Protein AF-A0A418D275-F1 (afdb_monomer_lite)

Sequence (80 aa):
KTMPAYWKWANTVAFHTYSFESFVHNQFTAMNTTRSHEILARFGFEQVNVQQHMVVLGVYAIVLEVAFAAVLYKWHTGRR

Radius of gyration: 18.09 Å; chains: 1; bounding box: 39×32×51 Å

Secondary structure (DSSP, 8-state):
-PPPGGGHHHHHH-HHHHHHHHHHHHHHHHH--HHHHHHHHHHT-SS--HHHHHHHHHHHHHHHHHHHHHHHHHHHTT--

Organism: Aphanomyces astaci (NCBI:txid112090)

Foldseek 3Di:
DDDDPVCVVVCVLPLCVLVVLLVLLVVLVVVPDPVSVVVCVVVVSPDRPNVVSVVVNVVVVVVVVVVVVVVCCVVVVPDD

pLDDT: mean 85.9, std 10.28, range [49.34, 96.06]

Structure (mmCIF, N/CA/C/O backbone):
data_AF-A0A418D275-F1
#
_entry.id   AF-A0A418D275-F1
#
loop_
_atom_site.group_PDB
_atom_site.id
_atom_site.type_symbol
_atom_site.label_atom_id
_atom_site.label_alt_id
_atom_site.label_comp_id
_atom_site.label_asym_id
_atom_site.label_entity_id
_atom_site.label_seq_id
_atom_site.pdbx_PDB_ins_code
_atom_site.Cartn_x
_atom_site.Cartn_y
_atom_site.Cartn_z
_atom_site.occupancy
_atom_site.B_iso_or_equiv
_atom_site.auth_seq_id
_atom_site.auth_comp_id
_atom_site.auth_asym_id
_atom_site.auth_atom_id
_atom_site.pdbx_PDB_model_num
ATOM 1 N N . LYS A 1 1 ? -21.348 -7.235 -2.162 1.00 49.34 1 LYS A N 1
ATOM 2 C CA . LYS A 1 1 ? -20.779 -7.730 -3.440 1.00 49.34 1 LYS A CA 1
ATOM 3 C C . LYS A 1 1 ? -19.300 -8.001 -3.219 1.00 49.34 1 LYS A C 1
ATOM 5 O O . LYS A 1 1 ? -18.609 -7.102 -2.763 1.00 49.34 1 LYS A O 1
ATOM 10 N N . THR A 1 2 ? -18.848 -9.224 -3.461 1.00 75.62 2 THR A N 1
ATOM 11 C CA . THR A 1 2 ? -17.453 -9.643 -3.266 1.00 75.62 2 THR A CA 1
ATOM 12 C C . THR A 1 2 ? -16.599 -9.172 -4.446 1.00 75.62 2 THR A C 1
ATOM 14 O O . THR A 1 2 ? -17.053 -9.229 -5.588 1.00 75.62 2 THR A O 1
ATOM 17 N N . MET A 1 3 ? -15.384 -8.683 -4.184 1.00 77.31 3 MET A N 1
ATOM 18 C CA . MET A 1 3 ? -14.479 -8.178 -5.223 1.00 77.31 3 MET A CA 1
ATOM 19 C C . MET A 1 3 ? -14.035 -9.314 -6.168 1.00 77.31 3 MET A C 1
ATOM 21 O O . MET A 1 3 ? -13.618 -10.369 -5.671 1.00 77.31 3 MET A O 1
ATOM 25 N N . PRO A 1 4 ? -14.099 -9.135 -7.504 1.00 86.75 4 PRO A N 1
ATOM 26 C CA . PRO A 1 4 ? -13.676 -10.162 -8.453 1.00 86.75 4 PRO A CA 1
ATOM 27 C C . PRO A 1 4 ? -12.209 -10.562 -8.252 1.00 86.75 4 PRO A C 1
ATOM 29 O O . PRO A 1 4 ? -11.357 -9.709 -8.005 1.00 86.75 4 PRO A O 1
ATOM 32 N N . ALA A 1 5 ? -11.896 -11.857 -8.373 1.00 82.31 5 ALA A N 1
ATOM 33 C CA . ALA A 1 5 ? -10.568 -12.395 -8.056 1.00 82.31 5 ALA A CA 1
ATOM 34 C C . ALA A 1 5 ? -9.429 -11.732 -8.853 1.00 82.31 5 ALA A C 1
ATOM 36 O O . ALA A 1 5 ? -8.367 -11.466 -8.298 1.00 82.31 5 ALA A O 1
ATOM 37 N N . TYR A 1 6 ? -9.684 -11.384 -10.114 1.00 83.12 6 TYR A N 1
ATOM 38 C CA . TYR A 1 6 ? -8.720 -10.724 -10.995 1.00 83.12 6 TYR A CA 1
ATOM 39 C C . TYR A 1 6 ? -8.466 -9.244 -10.658 1.00 83.12 6 TYR A C 1
ATOM 41 O O . TYR A 1 6 ? -7.537 -8.669 -11.204 1.00 83.12 6 TYR A O 1
ATOM 49 N N . TRP A 1 7 ? -9.242 -8.624 -9.760 1.00 82.62 7 TRP A N 1
ATOM 50 C CA . TRP A 1 7 ? -8.991 -7.268 -9.241 1.00 82.62 7 TRP A CA 1
ATOM 51 C C . TRP A 1 7 ? -8.303 -7.267 -7.874 1.00 82.62 7 TRP A C 1
ATOM 53 O O . TRP A 1 7 ? -7.860 -6.218 -7.407 1.00 82.62 7 TRP A O 1
ATOM 63 N N . 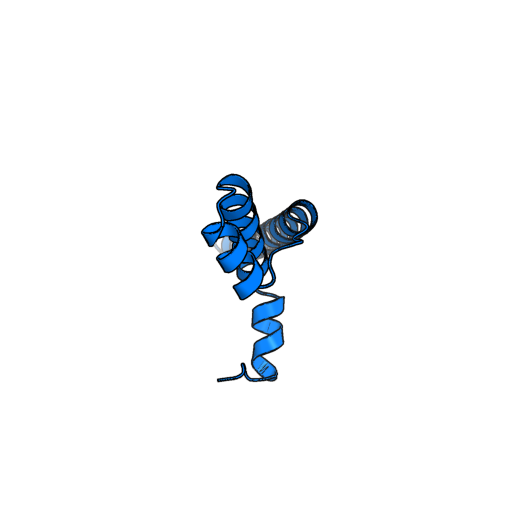LYS A 1 8 ? -8.186 -8.431 -7.223 1.00 78.81 8 LYS A N 1
ATOM 64 C CA . LYS A 1 8 ? -7.586 -8.528 -5.886 1.00 78.81 8 LYS A CA 1
ATOM 65 C C . LYS A 1 8 ? -6.131 -8.072 -5.883 1.00 78.81 8 LYS A C 1
ATOM 67 O O . LYS A 1 8 ? -5.745 -7.349 -4.976 1.00 78.81 8 LYS A O 1
ATOM 72 N N . TRP A 1 9 ? -5.364 -8.411 -6.922 1.00 77.50 9 TRP A N 1
ATOM 73 C CA . TRP A 1 9 ? -3.965 -7.989 -7.028 1.00 77.50 9 TRP A CA 1
ATOM 74 C C . TRP A 1 9 ? -3.833 -6.464 -7.068 1.00 77.50 9 TRP A C 1
ATOM 76 O O . TRP A 1 9 ? -2.968 -5.922 -6.397 1.00 77.50 9 TRP A O 1
ATOM 86 N N . ALA A 1 10 ? -4.717 -5.760 -7.782 1.00 75.56 10 ALA A N 1
ATOM 87 C CA . ALA A 1 10 ? -4.679 -4.303 -7.858 1.00 75.56 10 ALA A CA 1
ATOM 88 C C . ALA A 1 10 ? -4.980 -3.673 -6.493 1.00 75.56 10 ALA A C 1
ATOM 90 O O . ALA A 1 10 ? -4.357 -2.686 -6.124 1.00 75.56 10 ALA A O 1
ATOM 91 N N . ASN A 1 11 ? -5.877 -4.277 -5.709 1.00 71.00 11 ASN A N 1
ATOM 92 C CA . ASN A 1 11 ? -6.132 -3.857 -4.333 1.00 71.00 11 ASN A CA 1
ATOM 93 C C . ASN A 1 11 ? -4.918 -4.114 -3.413 1.00 71.00 11 ASN A C 1
ATOM 95 O O . ASN A 1 11 ? -4.600 -3.278 -2.577 1.00 71.00 11 ASN A O 1
ATOM 99 N N . THR A 1 12 ? -4.195 -5.220 -3.605 1.00 67.56 12 THR A N 1
ATOM 100 C CA . THR A 1 12 ? -2.982 -5.556 -2.834 1.00 67.56 12 THR A CA 1
ATOM 101 C C . THR A 1 12 ? -1.757 -4.714 -3.224 1.00 67.56 12 THR A C 1
ATOM 103 O O . THR A 1 12 ? -0.899 -4.435 -2.388 1.00 67.56 12 THR A O 1
ATOM 106 N N . VAL A 1 13 ? -1.656 -4.319 -4.495 1.00 67.31 13 VAL A N 1
ATOM 107 C CA . VAL A 1 13 ? -0.548 -3.523 -5.052 1.00 67.31 13 VAL A CA 1
ATOM 108 C C . VAL A 1 13 ? -0.805 -2.022 -4.888 1.00 67.31 13 VAL A C 1
ATOM 110 O O . VAL A 1 13 ? 0.132 -1.239 -4.808 1.00 67.31 13 VAL A O 1
ATOM 113 N N . ALA A 1 14 ? -2.056 -1.575 -4.790 1.00 74.88 14 ALA A N 1
ATOM 114 C CA . ALA A 1 14 ? -2.336 -0.160 -4.604 1.00 74.88 14 ALA A CA 1
ATOM 115 C C . ALA A 1 14 ? -1.768 0.334 -3.265 1.00 74.88 14 ALA A C 1
ATOM 117 O O . ALA A 1 14 ? -2.243 -0.049 -2.195 1.00 74.88 14 ALA A O 1
ATOM 118 N N . PHE A 1 15 ? -0.808 1.261 -3.333 1.00 79.31 15 PHE A N 1
ATOM 119 C CA . PHE A 1 15 ? -0.290 1.992 -2.171 1.00 79.31 15 PHE A CA 1
ATOM 120 C C . PHE A 1 15 ? -1.426 2.573 -1.309 1.00 79.31 15 PHE A C 1
ATOM 122 O O . PHE A 1 15 ? -1.317 2.618 -0.089 1.00 79.31 15 PHE A O 1
ATOM 129 N N . HIS A 1 16 ? -2.559 2.905 -1.938 1.00 82.06 16 HIS A N 1
ATOM 130 C CA . HIS A 1 16 ? -3.791 3.343 -1.289 1.00 82.06 16 HIS A CA 1
ATOM 131 C C . HIS A 1 16 ? -4.289 2.425 -0.171 1.00 82.06 16 HIS A C 1
ATOM 133 O O . HIS A 1 16 ? -4.798 2.946 0.815 1.00 82.06 16 HIS A O 1
ATOM 139 N N . THR A 1 17 ? -4.146 1.102 -0.287 1.00 85.69 17 THR A N 1
ATOM 140 C CA . THR A 1 17 ? -4.596 0.167 0.756 1.00 85.69 17 THR A CA 1
ATOM 141 C C . THR A 1 17 ? -3.763 0.349 2.022 1.00 85.69 17 THR A C 1
ATOM 143 O O . THR A 1 17 ? -4.317 0.596 3.089 1.00 85.69 17 THR A O 1
ATOM 146 N N . TYR A 1 18 ? -2.435 0.369 1.880 1.00 87.31 18 TYR A N 1
ATOM 147 C CA . TYR A 1 18 ? -1.504 0.588 2.989 1.00 87.31 18 TYR A CA 1
ATOM 148 C C . TYR A 1 18 ? -1.641 1.990 3.599 1.00 87.31 18 TYR A C 1
ATOM 150 O O . TYR A 1 18 ? -1.590 2.142 4.820 1.00 87.31 18 TYR A O 1
ATOM 158 N N . SER A 1 19 ? -1.845 3.021 2.766 1.00 86.94 19 SER A N 1
ATOM 159 C CA . SER A 1 19 ? -2.107 4.389 3.230 1.00 86.94 19 SER A CA 1
ATOM 160 C C . SER A 1 19 ? -3.406 4.472 4.025 1.00 86.94 19 SER A C 1
ATOM 162 O O . SER A 1 19 ? -3.420 5.015 5.125 1.00 86.94 19 SER A O 1
ATOM 164 N N . PHE A 1 20 ? -4.495 3.928 3.478 1.00 89.69 20 PHE A N 1
ATOM 165 C CA . PHE A 1 20 ? -5.816 3.988 4.090 1.00 89.69 20 PHE A CA 1
ATOM 166 C C . PHE A 1 20 ? -5.839 3.253 5.428 1.00 89.69 20 PHE A C 1
ATOM 168 O O . PHE A 1 20 ? -6.258 3.831 6.425 1.00 89.69 20 PHE A O 1
ATOM 175 N N . GLU A 1 21 ? -5.320 2.027 5.467 1.00 90.38 21 GLU A N 1
ATOM 176 C CA . GLU A 1 21 ? -5.217 1.227 6.686 1.00 90.38 21 GLU A CA 1
ATOM 177 C C . GLU A 1 21 ? -4.396 1.947 7.768 1.00 90.38 21 GLU A C 1
ATOM 179 O O . GLU A 1 21 ? -4.869 2.122 8.891 1.00 90.38 21 GLU A O 1
ATOM 184 N N . SER A 1 22 ? -3.221 2.477 7.410 1.00 90.81 22 SER A N 1
ATOM 185 C CA . SER A 1 22 ? -2.362 3.219 8.344 1.00 90.81 22 SER A CA 1
ATOM 186 C C . SER A 1 22 ? -3.019 4.495 8.874 1.00 90.81 22 SER A C 1
ATOM 188 O O . SER A 1 22 ? -2.916 4.796 10.062 1.00 90.81 22 SER A O 1
ATOM 190 N N . PHE A 1 23 ? -3.694 5.261 8.013 1.00 92.44 23 PHE A N 1
ATOM 191 C CA . PHE A 1 23 ? -4.331 6.520 8.402 1.00 92.44 23 PHE A CA 1
ATOM 192 C C . PHE A 1 23 ? -5.569 6.295 9.262 1.00 92.44 23 PHE A C 1
ATOM 194 O O . PHE A 1 23 ? -5.736 6.975 10.272 1.00 92.44 23 PHE A O 1
ATOM 201 N N . VAL A 1 24 ? -6.412 5.328 8.894 1.00 92.75 24 VAL A N 1
ATOM 202 C CA . VAL A 1 24 ? -7.591 4.954 9.679 1.00 92.75 24 VAL A CA 1
ATOM 203 C C . VAL A 1 24 ? -7.144 4.425 11.040 1.00 92.75 24 VAL A C 1
ATOM 205 O O . VAL A 1 24 ? -7.614 4.927 12.059 1.00 92.75 24 VAL A O 1
ATOM 208 N N . HIS A 1 25 ? -6.179 3.503 11.080 1.00 92.81 25 HIS A N 1
ATOM 209 C CA . HIS A 1 25 ? -5.637 3.002 12.339 1.00 92.81 25 HIS A CA 1
ATOM 210 C C . HIS A 1 25 ? -5.100 4.132 13.224 1.00 92.81 25 HIS A C 1
ATOM 212 O O . HIS A 1 25 ? -5.542 4.289 14.359 1.00 92.81 25 HIS A O 1
ATOM 218 N N . ASN A 1 26 ? -4.201 4.969 12.703 1.00 93.19 26 ASN A N 1
ATOM 219 C CA . ASN A 1 26 ? -3.576 6.026 13.494 1.00 93.19 26 ASN A CA 1
ATOM 220 C C . ASN A 1 26 ? -4.603 7.049 14.020 1.00 93.19 26 ASN A C 1
ATOM 222 O O . ASN A 1 26 ? -4.560 7.431 15.188 1.00 93.19 26 ASN A O 1
ATOM 226 N N . GLN A 1 27 ? -5.567 7.450 13.185 1.00 93.12 27 GLN A N 1
ATOM 227 C CA . GLN A 1 27 ? -6.597 8.421 13.557 1.00 93.12 27 GLN A CA 1
ATOM 228 C C . GLN A 1 27 ? -7.534 7.882 14.647 1.00 93.12 27 GLN A C 1
ATOM 230 O O . GLN A 1 27 ? -7.784 8.556 15.647 1.00 93.12 27 GLN A O 1
ATOM 235 N N . PHE A 1 28 ? -8.083 6.680 14.458 1.00 93.81 28 PHE A N 1
ATOM 236 C CA . PHE A 1 28 ? -9.110 6.140 15.353 1.00 93.81 28 PHE A CA 1
ATOM 237 C C . PHE A 1 28 ? -8.527 5.546 16.641 1.00 93.81 28 PHE A C 1
ATOM 239 O O . PHE A 1 28 ? -9.190 5.610 17.680 1.00 93.81 28 PHE A O 1
ATOM 246 N N . THR A 1 29 ? -7.281 5.066 16.614 1.00 90.94 29 THR A N 1
ATOM 247 C CA . THR A 1 29 ? -6.544 4.702 17.832 1.00 90.94 29 THR A CA 1
ATOM 248 C C . THR A 1 29 ? -6.283 5.940 18.693 1.00 90.94 29 THR A C 1
ATOM 250 O O . THR A 1 29 ? -6.523 5.904 19.897 1.00 90.94 29 THR A O 1
ATOM 253 N N . ALA A 1 30 ? -5.892 7.070 18.088 1.00 92.19 30 ALA A N 1
ATOM 254 C CA . ALA A 1 30 ? -5.664 8.321 18.815 1.00 92.19 30 ALA A CA 1
ATOM 255 C C . ALA A 1 30 ? -6.945 8.924 19.426 1.00 92.19 30 ALA A C 1
ATOM 257 O O . ALA A 1 30 ? -6.885 9.541 20.486 1.00 92.19 30 ALA A O 1
ATOM 258 N N . MET A 1 31 ? -8.109 8.737 18.789 1.00 92.25 31 MET A N 1
ATOM 259 C CA . MET A 1 31 ? -9.398 9.207 19.322 1.00 92.25 31 MET A CA 1
ATOM 260 C C . MET A 1 31 ? -9.834 8.477 20.600 1.00 92.25 31 MET A C 1
ATOM 262 O O . MET A 1 31 ? -10.527 9.075 21.417 1.00 92.25 31 MET A O 1
ATOM 266 N N . ASN A 1 32 ? -9.463 7.201 20.757 1.00 90.94 32 ASN A N 1
ATOM 267 C CA . ASN A 1 32 ? -9.743 6.364 21.930 1.00 90.94 32 ASN A CA 1
ATOM 268 C C . ASN A 1 32 ? -11.189 6.458 22.482 1.00 90.94 32 ASN A C 1
ATOM 270 O O . ASN A 1 32 ? -11.415 6.684 23.670 1.00 90.94 32 ASN A O 1
ATOM 274 N N . THR A 1 33 ? -12.187 6.284 21.614 1.00 94.62 33 THR A N 1
ATOM 275 C CA . THR A 1 33 ? -13.614 6.248 21.980 1.00 94.62 33 THR A CA 1
ATOM 276 C C . THR A 1 33 ? -14.217 4.886 21.641 1.00 94.62 33 THR A C 1
ATOM 278 O O . THR A 1 33 ? -13.730 4.196 20.751 1.00 94.62 33 THR A O 1
ATOM 281 N N . THR A 1 34 ? -15.333 4.502 22.265 1.00 93.44 34 THR A N 1
ATOM 282 C CA . THR A 1 34 ? -16.040 3.249 21.921 1.00 93.44 34 THR A CA 1
ATOM 283 C C . THR A 1 34 ? -16.355 3.159 20.426 1.00 93.44 34 THR A C 1
ATOM 285 O O . THR A 1 34 ? -16.109 2.140 19.790 1.00 93.44 34 THR A O 1
ATOM 288 N N . ARG A 1 35 ? -16.802 4.271 19.832 1.00 92.69 35 ARG A N 1
ATOM 289 C CA . ARG A 1 35 ? -17.119 4.346 18.403 1.00 92.69 35 ARG A CA 1
ATOM 290 C C . ARG A 1 35 ? -15.883 4.212 17.511 1.00 92.69 35 ARG A C 1
ATOM 292 O O . ARG A 1 35 ? -15.992 3.682 16.410 1.00 92.69 35 ARG A O 1
ATOM 299 N N . SER A 1 36 ? -14.718 4.698 17.944 1.00 90.88 36 SER A N 1
ATOM 300 C CA . SER A 1 36 ? -13.489 4.552 17.159 1.00 90.88 36 SER A CA 1
ATOM 301 C C . SER A 1 36 ? -13.010 3.099 17.139 1.00 90.88 36 SER A C 1
ATOM 303 O O . SER A 1 36 ? -12.633 2.611 16.077 1.00 90.88 36 SER A O 1
ATOM 305 N N . HIS A 1 37 ? -13.148 2.378 18.255 1.00 91.31 37 HIS A N 1
ATOM 306 C CA . HIS A 1 37 ? -12.889 0.934 18.321 1.00 91.31 37 HIS A CA 1
ATOM 307 C C . HIS A 1 37 ? -13.845 0.127 17.434 1.00 91.31 37 HIS A C 1
ATOM 309 O O . HIS A 1 37 ? -13.398 -0.734 16.684 1.00 91.31 37 HIS A O 1
ATOM 315 N N . GLU A 1 38 ? -15.140 0.459 17.416 1.00 94.31 38 GLU A N 1
ATOM 316 C CA . GLU A 1 38 ? -16.113 -0.172 16.504 1.00 94.31 38 GLU A CA 1
ATOM 317 C C . GLU A 1 38 ? -15.761 0.036 15.023 1.00 94.31 38 GLU A C 1
ATOM 319 O O . GLU A 1 38 ? -15.954 -0.858 14.195 1.00 94.31 38 GLU A O 1
ATOM 324 N N . ILE A 1 39 ? -15.238 1.215 14.671 1.00 92.69 39 ILE A N 1
ATOM 325 C CA . ILE A 1 39 ? -14.790 1.510 13.306 1.00 92.69 39 ILE A CA 1
ATOM 326 C C . ILE A 1 39 ? -13.566 0.658 12.956 1.00 92.69 39 ILE A C 1
ATOM 328 O O . ILE A 1 39 ? -13.558 0.041 11.890 1.00 92.69 39 ILE A O 1
ATOM 332 N N . LEU A 1 40 ? -12.568 0.574 13.840 1.00 92.69 40 LEU A N 1
ATOM 333 C CA . LEU A 1 40 ? -11.386 -0.267 13.623 1.00 92.69 40 LEU A CA 1
ATOM 334 C C . LEU A 1 40 ? -11.766 -1.744 13.468 1.00 92.69 40 LEU A C 1
ATOM 336 O O . LEU A 1 40 ? -11.333 -2.375 12.505 1.00 92.69 40 LEU A O 1
ATOM 340 N N . ALA A 1 41 ? -12.648 -2.257 14.328 1.00 92.56 41 ALA A N 1
ATOM 341 C CA . ALA A 1 41 ? -13.153 -3.628 14.265 1.00 92.56 41 ALA A CA 1
ATOM 342 C C . ALA A 1 41 ? -13.899 -3.918 12.954 1.00 92.56 41 ALA A C 1
ATOM 344 O O . ALA A 1 41 ? -13.702 -4.956 12.323 1.00 92.56 41 ALA A O 1
ATOM 345 N N . ARG A 1 42 ? -14.724 -2.971 12.482 1.00 91.94 42 ARG A N 1
ATOM 346 C CA . ARG A 1 42 ? -15.480 -3.112 11.228 1.00 91.94 42 ARG A CA 1
ATOM 347 C C . ARG A 1 42 ? -14.577 -3.277 10.005 1.00 91.94 42 ARG A C 1
ATOM 349 O O . ARG A 1 42 ? -14.963 -3.970 9.063 1.00 91.94 42 ARG A O 1
ATOM 356 N N . PHE A 1 43 ? -13.426 -2.611 9.996 1.00 88.00 43 PHE A N 1
ATOM 357 C CA . PHE A 1 43 ? -12.453 -2.701 8.908 1.00 88.00 43 PHE A CA 1
ATOM 358 C C . PHE A 1 43 ? -11.360 -3.753 9.154 1.00 88.00 43 PHE A C 1
ATOM 360 O O . PHE A 1 43 ? -10.630 -4.075 8.222 1.00 88.00 43 PHE A O 1
ATOM 367 N N . GLY A 1 44 ? -11.274 -4.318 10.363 1.00 89.25 44 GLY A N 1
ATOM 368 C CA . GLY A 1 44 ? -10.216 -5.252 10.756 1.00 89.25 44 GLY A CA 1
ATOM 369 C C . GLY A 1 44 ? -8.860 -4.579 10.997 1.00 89.25 44 GLY A C 1
ATOM 370 O O . GLY A 1 44 ? -7.829 -5.227 10.876 1.00 89.25 44 GLY A O 1
ATOM 371 N N . PHE A 1 45 ? -8.845 -3.284 11.321 1.00 92.75 45 PHE A N 1
ATOM 372 C CA . PHE A 1 45 ? -7.632 -2.467 11.464 1.00 92.75 45 PHE A CA 1
ATOM 373 C C . PHE A 1 45 ? -7.204 -2.288 12.925 1.00 92.75 45 PHE A C 1
ATOM 375 O O . PHE A 1 45 ? -6.641 -1.264 13.301 1.00 92.75 45 PHE A O 1
ATOM 382 N N . GLU A 1 46 ? -7.499 -3.253 13.788 1.00 87.44 46 GLU A N 1
ATOM 383 C CA . GLU A 1 46 ? -7.189 -3.172 15.222 1.00 87.44 46 GLU A CA 1
ATOM 384 C C . GLU A 1 46 ? -5.687 -3.335 15.491 1.00 87.44 46 GLU A C 1
ATOM 386 O O . GLU A 1 46 ? -5.148 -2.730 16.414 1.00 87.44 46 GLU A O 1
ATOM 391 N N . GLN A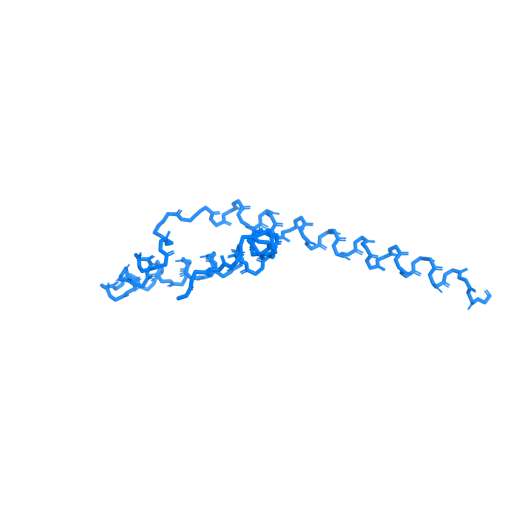 1 47 ? -4.999 -4.119 14.657 1.00 85.94 47 GLN A N 1
ATOM 392 C CA . GLN A 1 47 ? -3.567 -4.392 14.771 1.00 85.94 47 GLN A CA 1
ATOM 393 C C . GLN A 1 47 ? -2.870 -4.129 13.437 1.00 85.94 47 GLN A C 1
ATOM 395 O O . GLN A 1 47 ? -2.632 -5.041 12.649 1.00 85.94 47 GLN A O 1
ATOM 400 N N . VAL A 1 48 ? -2.544 -2.860 13.189 1.00 86.88 48 VAL A N 1
ATOM 401 C CA . VAL A 1 48 ? -1.867 -2.420 11.964 1.00 86.88 48 VAL A CA 1
ATOM 402 C C . VAL A 1 48 ? -0.416 -2.075 12.273 1.00 86.88 48 VAL A C 1
ATOM 404 O O . VAL A 1 48 ? -0.131 -1.220 13.113 1.00 86.88 48 VAL A O 1
ATOM 407 N N . ASN A 1 49 ? 0.526 -2.684 11.550 1.00 90.06 49 ASN A N 1
ATOM 408 C CA . ASN A 1 49 ? 1.929 -2.284 11.619 1.00 90.06 49 ASN A CA 1
ATOM 409 C C . ASN A 1 49 ? 2.176 -1.068 10.715 1.00 90.06 49 ASN A C 1
ATOM 411 O O . ASN A 1 49 ? 2.628 -1.183 9.573 1.00 90.06 49 ASN A O 1
ATOM 415 N N . VAL A 1 50 ? 1.893 0.118 11.256 1.00 88.25 50 VAL A N 1
ATOM 416 C CA . VAL A 1 50 ? 2.048 1.393 10.541 1.00 88.25 50 VAL A CA 1
ATOM 417 C C . VAL A 1 50 ? 3.480 1.586 10.033 1.00 88.25 50 VAL A C 1
ATOM 419 O O . VAL A 1 50 ? 3.667 2.052 8.913 1.00 88.25 50 VAL A O 1
ATOM 422 N N . GLN A 1 51 ? 4.502 1.185 10.798 1.00 89.19 51 GLN A N 1
ATOM 423 C CA . GLN A 1 51 ? 5.902 1.338 10.381 1.00 89.19 51 GLN A CA 1
ATOM 424 C C . GLN A 1 51 ? 6.209 0.531 9.116 1.00 89.19 51 GLN A C 1
ATOM 426 O O . GLN A 1 51 ? 6.777 1.068 8.165 1.00 89.19 51 GLN A O 1
ATOM 431 N N . GLN A 1 52 ? 5.785 -0.733 9.069 1.00 88.25 52 GLN A N 1
ATOM 432 C CA . GLN A 1 52 ? 5.963 -1.581 7.892 1.00 88.25 52 GLN A CA 1
ATOM 433 C C . GLN A 1 52 ? 5.243 -1.000 6.668 1.00 88.25 52 GLN A C 1
ATOM 435 O O . GLN A 1 52 ? 5.805 -0.979 5.573 1.00 88.25 52 GLN A O 1
ATOM 440 N N . HIS A 1 53 ? 4.029 -0.476 6.842 1.00 91.19 53 HIS A N 1
ATOM 441 C CA . HIS A 1 53 ? 3.306 0.181 5.755 1.00 91.19 53 HIS A CA 1
ATOM 442 C C . HIS A 1 53 ? 3.998 1.452 5.269 1.00 91.19 53 HIS A C 1
ATOM 444 O O . HIS A 1 53 ? 4.091 1.654 4.061 1.00 91.19 53 HIS A O 1
ATOM 450 N N . MET A 1 54 ? 4.543 2.279 6.165 1.00 90.69 54 MET A N 1
ATOM 451 C CA . MET A 1 54 ? 5.301 3.469 5.764 1.00 90.69 54 MET A CA 1
ATOM 452 C C . MET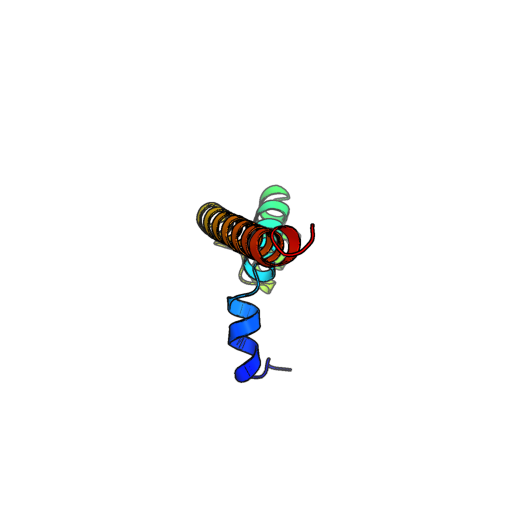 A 1 54 ? 6.542 3.107 4.941 1.00 90.69 54 MET A C 1
ATOM 454 O O . MET A 1 54 ? 6.826 3.779 3.952 1.00 90.69 54 MET A O 1
ATOM 458 N N . VAL A 1 55 ? 7.240 2.015 5.280 1.00 92.62 55 VAL A N 1
ATOM 459 C CA . VAL A 1 55 ? 8.352 1.501 4.461 1.00 92.62 55 VAL A CA 1
ATOM 460 C C . VAL A 1 55 ? 7.863 1.110 3.066 1.00 92.62 55 VAL A C 1
ATOM 462 O O . VAL A 1 55 ? 8.459 1.526 2.075 1.00 92.62 55 VAL A O 1
ATOM 465 N N . VAL A 1 56 ? 6.754 0.369 2.968 1.00 89.56 56 VAL A N 1
ATOM 466 C CA . VAL A 1 56 ? 6.160 -0.015 1.674 1.00 89.56 56 VAL A CA 1
ATOM 467 C C . VAL A 1 56 ? 5.791 1.220 0.845 1.00 89.56 56 VAL A C 1
ATOM 469 O O . VAL A 1 56 ? 6.096 1.268 -0.346 1.00 89.56 56 VAL A O 1
ATOM 472 N N . L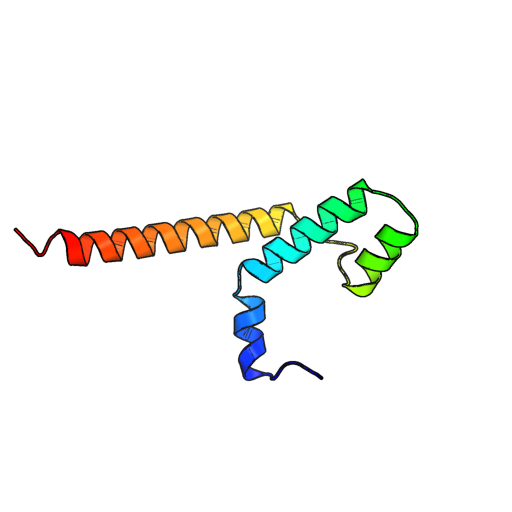EU A 1 57 ? 5.194 2.244 1.461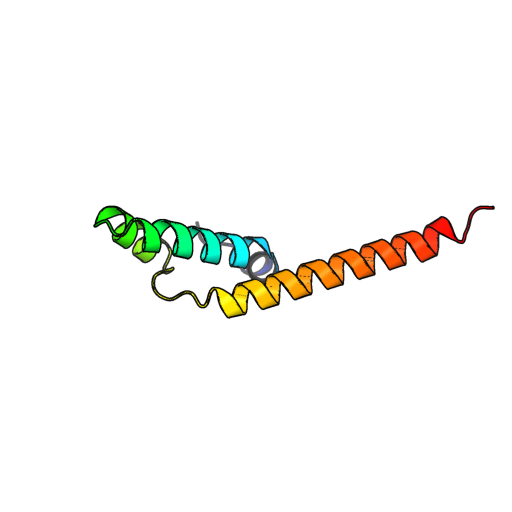 1.00 89.88 57 LEU A N 1
ATOM 473 C CA . LEU A 1 57 ? 4.875 3.507 0.788 1.00 89.88 57 LEU A CA 1
ATOM 474 C C . LEU A 1 57 ? 6.132 4.245 0.309 1.00 89.88 57 LEU A C 1
ATOM 476 O O . LEU A 1 57 ? 6.142 4.757 -0.809 1.00 89.88 57 LEU A O 1
ATOM 480 N N . GLY A 1 58 ? 7.199 4.257 1.111 1.00 92.50 58 GLY A N 1
ATOM 481 C CA . GLY A 1 58 ? 8.492 4.823 0.722 1.00 92.50 58 GLY A CA 1
ATOM 482 C C . GLY A 1 58 ? 9.096 4.117 -0.494 1.00 92.50 58 GLY A C 1
ATOM 483 O O . GLY A 1 58 ? 9.548 4.777 -1.427 1.00 92.50 58 GLY A O 1
ATOM 484 N N . VAL A 1 59 ? 9.030 2.782 -0.543 1.00 92.19 59 VAL A N 1
ATOM 485 C CA . VAL A 1 59 ? 9.463 2.010 -1.720 1.00 92.19 59 VAL A CA 1
ATOM 486 C C . VAL A 1 59 ? 8.625 2.366 -2.951 1.00 92.19 59 VAL A C 1
ATOM 488 O O . VAL A 1 59 ? 9.192 2.583 -4.020 1.00 92.19 59 VAL A O 1
ATOM 491 N N . TYR A 1 60 ? 7.298 2.484 -2.816 1.00 90.44 60 TYR A N 1
ATOM 492 C CA . TYR A 1 60 ? 6.436 2.930 -3.919 1.00 90.44 60 TYR A CA 1
ATOM 493 C C . TYR A 1 60 ? 6.825 4.315 -4.441 1.00 90.44 60 TYR A C 1
ATOM 495 O O . TYR A 1 60 ? 6.885 4.501 -5.656 1.00 90.44 60 TYR A O 1
ATOM 503 N N . ALA A 1 61 ? 7.116 5.266 -3.549 1.00 92.81 61 ALA A N 1
ATOM 504 C CA . ALA A 1 61 ? 7.553 6.605 -3.934 1.00 92.81 61 ALA A CA 1
ATOM 505 C C . ALA A 1 61 ? 8.851 6.551 -4.755 1.00 92.81 61 ALA A C 1
ATOM 507 O O . ALA A 1 61 ? 8.888 7.079 -5.864 1.00 92.81 61 ALA A O 1
ATOM 508 N N . ILE A 1 62 ? 9.862 5.816 -4.280 1.00 95.88 62 ILE A N 1
ATOM 509 C CA . ILE A 1 62 ? 11.142 5.649 -4.986 1.00 95.88 62 ILE A CA 1
ATOM 510 C C . ILE A 1 62 ? 10.933 5.016 -6.367 1.00 95.88 62 ILE A C 1
ATOM 512 O O . ILE A 1 62 ? 11.495 5.484 -7.354 1.00 95.88 62 ILE A O 1
ATOM 516 N N . VAL A 1 63 ? 10.112 3.966 -6.471 1.00 94.25 63 VAL A N 1
ATOM 517 C CA . VAL A 1 63 ? 9.833 3.305 -7.758 1.00 94.25 63 VAL A CA 1
ATOM 518 C C . VAL A 1 63 ? 9.179 4.271 -8.747 1.00 94.25 63 VAL A C 1
ATOM 520 O O . VAL A 1 63 ? 9.562 4.297 -9.917 1.00 94.25 63 VAL A O 1
ATOM 523 N N . LEU A 1 64 ? 8.217 5.077 -8.292 1.00 92.56 64 LEU A N 1
ATOM 524 C CA . LEU A 1 64 ? 7.548 6.071 -9.131 1.00 92.56 64 LEU A CA 1
ATOM 525 C C . LEU A 1 64 ? 8.497 7.199 -9.549 1.00 92.56 64 LEU A C 1
ATOM 527 O O . LEU A 1 64 ? 8.489 7.586 -10.717 1.00 92.56 64 LEU A O 1
ATOM 531 N N . GLU A 1 65 ? 9.343 7.684 -8.641 1.00 95.12 65 GLU A N 1
ATOM 532 C CA . GLU A 1 65 ? 10.365 8.691 -8.940 1.00 95.12 65 GLU A CA 1
ATOM 533 C C . GLU A 1 65 ? 11.383 8.178 -9.960 1.00 95.12 65 GLU A C 1
ATOM 535 O O . GLU A 1 65 ? 11.679 8.871 -10.931 1.00 95.12 65 GLU A O 1
ATOM 540 N N . VAL A 1 66 ? 11.869 6.943 -9.802 1.00 96.06 66 VAL A N 1
ATOM 541 C CA . VAL A 1 66 ? 12.791 6.308 -10.755 1.00 96.06 66 VAL A CA 1
ATOM 542 C C . VAL A 1 66 ? 12.119 6.102 -12.110 1.00 96.06 66 VAL A C 1
ATOM 544 O O . VAL A 1 66 ? 12.723 6.400 -13.140 1.00 96.06 66 VAL A O 1
ATOM 547 N N . ALA A 1 67 ? 10.870 5.632 -12.140 1.00 94.00 67 ALA A N 1
ATOM 548 C CA . ALA A 1 67 ? 10.121 5.473 -13.384 1.00 94.00 67 ALA A CA 1
ATOM 549 C C . ALA A 1 67 ? 9.932 6.820 -14.095 1.00 94.00 67 ALA A C 1
ATOM 551 O O . ALA A 1 67 ? 10.166 6.923 -15.300 1.00 94.00 67 ALA A O 1
ATOM 552 N N . PHE A 1 68 ? 9.574 7.867 -13.352 1.00 92.44 68 PHE A N 1
ATOM 553 C CA . PHE A 1 68 ? 9.443 9.221 -13.877 1.00 92.44 68 PHE A CA 1
ATOM 554 C C . PHE A 1 68 ? 10.782 9.769 -14.387 1.00 92.44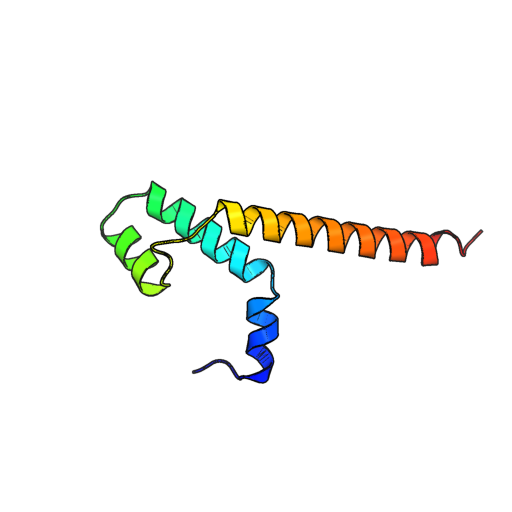 68 PHE A C 1
ATOM 556 O O . PHE A 1 68 ? 10.848 10.281 -15.503 1.00 92.44 68 PHE A O 1
ATOM 563 N N . ALA A 1 69 ? 11.867 9.592 -13.632 1.00 93.38 69 ALA A N 1
ATOM 564 C CA . ALA A 1 69 ? 13.212 9.982 -14.040 1.00 93.38 69 ALA A CA 1
ATOM 565 C C . ALA A 1 69 ? 13.676 9.228 -15.296 1.00 93.38 69 ALA A C 1
ATOM 567 O O . ALA A 1 69 ? 14.280 9.833 -16.176 1.00 93.38 69 ALA A O 1
ATOM 568 N N . ALA A 1 70 ? 13.357 7.939 -15.432 1.00 93.19 70 ALA A N 1
ATOM 569 C CA . ALA A 1 70 ? 13.669 7.147 -16.621 1.00 93.19 70 ALA A CA 1
ATOM 570 C C . ALA A 1 70 ? 12.868 7.605 -17.850 1.00 93.19 70 ALA A C 1
ATOM 572 O O . ALA A 1 70 ? 13.415 7.707 -18.950 1.00 93.19 70 ALA A O 1
ATOM 573 N N . VAL A 1 71 ? 11.579 7.912 -17.665 1.00 91.50 71 VAL A N 1
ATOM 574 C CA . VAL A 1 71 ? 10.712 8.510 -18.691 1.00 91.50 71 VAL A CA 1
ATOM 575 C C . VAL A 1 71 ? 11.285 9.852 -19.141 1.00 91.50 71 VAL A C 1
ATOM 577 O O . VAL A 1 71 ? 11.439 10.069 -20.344 1.00 91.50 71 VAL A O 1
ATOM 580 N N . LEU A 1 72 ? 11.662 10.717 -18.195 1.00 89.00 72 LEU A N 1
ATOM 581 C CA . LEU A 1 72 ? 12.322 11.984 -18.485 1.00 89.00 72 LEU A CA 1
ATOM 582 C C . LEU A 1 72 ? 13.648 11.765 -19.199 1.00 89.00 72 LEU A C 1
ATOM 584 O O . LEU A 1 72 ? 13.842 12.349 -20.246 1.00 89.00 72 LEU A O 1
ATOM 588 N N . TYR A 1 73 ? 14.536 10.901 -18.722 1.00 87.50 73 TYR A N 1
ATOM 589 C CA . TYR A 1 73 ? 15.811 10.628 -19.383 1.00 87.50 73 TYR A CA 1
ATOM 590 C C . TYR A 1 73 ? 15.607 10.184 -20.840 1.00 87.50 73 TYR A C 1
ATOM 592 O O . TYR A 1 73 ? 16.174 10.757 -21.765 1.00 87.50 73 TYR A O 1
ATOM 600 N N . LYS A 1 74 ? 14.706 9.227 -21.085 1.00 83.62 74 LYS A N 1
ATOM 601 C CA . LYS A 1 74 ? 14.443 8.725 -22.438 1.00 83.62 74 LYS A CA 1
ATOM 602 C C . LYS A 1 74 ? 13.838 9.788 -23.367 1.00 83.62 74 LYS A C 1
ATOM 604 O O . LYS A 1 74 ? 14.206 9.840 -24.538 1.00 83.62 74 LYS A O 1
ATOM 609 N N . TRP A 1 75 ? 12.896 10.605 -22.886 1.00 72.31 75 TRP A N 1
ATOM 610 C CA . TRP A 1 75 ? 12.203 11.596 -23.726 1.00 72.31 75 TRP A CA 1
ATOM 611 C C . TRP A 1 75 ? 12.859 12.983 -23.754 1.00 72.31 75 TRP A C 1
ATOM 613 O O . TRP A 1 75 ? 12.709 13.699 -24.741 1.00 72.31 75 TRP A O 1
ATOM 623 N N . HIS A 1 76 ? 13.610 13.360 -22.723 1.00 62.06 76 HIS A N 1
ATOM 624 C CA . HIS A 1 76 ? 14.301 14.644 -22.604 1.00 62.06 76 HIS A CA 1
ATOM 625 C C . HIS A 1 76 ? 15.677 14.618 -23.286 1.00 62.06 76 HIS A C 1
ATOM 627 O O . HIS A 1 76 ? 16.094 15.630 -23.843 1.00 62.06 76 HIS A O 1
ATOM 633 N N . THR A 1 77 ? 16.375 13.477 -23.328 1.00 59.88 77 THR A N 1
ATOM 634 C CA . THR A 1 77 ? 17.672 13.357 -24.030 1.00 59.88 77 THR A CA 1
ATOM 635 C C . THR A 1 77 ? 17.513 13.157 -25.549 1.00 59.88 77 THR A C 1
ATOM 637 O O . THR A 1 77 ? 18.496 13.067 -26.274 1.00 59.88 77 THR A O 1
ATOM 640 N N . GLY A 1 78 ? 16.276 13.126 -26.063 1.00 62.28 78 GLY A N 1
ATOM 641 C CA . GLY A 1 78 ? 15.972 12.914 -27.482 1.00 62.28 78 GLY A CA 1
ATOM 642 C C . GLY A 1 78 ? 15.642 14.167 -28.303 1.00 62.28 78 GLY A C 1
ATOM 643 O O . GLY A 1 78 ? 15.271 14.020 -29.466 1.00 62.28 78 GLY A O 1
ATOM 644 N N . ARG A 1 79 ? 15.698 15.389 -27.745 1.00 61.38 79 ARG A N 1
ATOM 645 C CA . ARG A 1 79 ? 15.273 16.595 -28.488 1.00 61.38 79 ARG A CA 1
ATOM 646 C C . ARG A 1 79 ? 15.949 17.906 -28.057 1.00 61.38 79 ARG A C 1
ATOM 648 O O . ARG A 1 79 ? 15.292 18.817 -27.560 1.00 61.38 79 ARG A O 1
ATOM 655 N N . ARG A 1 80 ? 17.244 18.021 -28.341 1.00 54.56 80 ARG A N 1
ATOM 656 C CA . ARG A 1 80 ? 17.858 19.093 -29.150 1.00 54.56 80 ARG A CA 1
ATOM 657 C C . ARG A 1 80 ? 19.346 18.825 -29.298 1.00 54.56 80 ARG A C 1
ATOM 659 O O . ARG A 1 80 ? 19.988 18.590 -28.257 1.00 54.56 80 ARG A O 1
#